Protein AF-A0A5C5E6F3-F1 (afdb_monomer_lite)

Organism: NCBI:txid2585775

Sequence (84 aa):
MFMTPVLGMDFTEDKKGVVIHFVEDDAVAEEYLFETTNEAAAFFRSCQNLCDEVKEEPLEVQYAIIREFLDLDIGEFNYERAYY

Secondary structure (DSSP, 8-state):
-EE-SSEEEEE-TTSSEEEEEESS-SS-EEEEEESSHHHHHHHHHHHHHHHHHHTTS-HHHHHHHHHHHHHH--TTS-EEEEE-

Radius of gyration: 12.09 Å; chains: 1; bounding box: 29×22×30 Å

Structure (mmCIF, N/CA/C/O backbone):
data_AF-A0A5C5E6F3-F1
#
_entry.id   AF-A0A5C5E6F3-F1
#
loop_
_atom_site.group_PDB
_atom_site.id
_atom_site.type_symbol
_atom_site.label_atom_id
_atom_site.label_alt_id
_atom_site.label_comp_id
_atom_site.label_asym_id
_atom_site.label_entity_id
_atom_site.label_seq_id
_atom_site.pdbx_PDB_ins_code
_atom_site.Cartn_x
_atom_site.Cartn_y
_atom_site.Cartn_z
_atom_site.occupancy
_atom_site.B_iso_or_equiv
_atom_site.auth_seq_id
_atom_site.auth_comp_id
_atom_site.auth_asym_id
_atom_site.auth_atom_id
_atom_site.pdbx_PDB_model_num
ATOM 1 N N . MET A 1 1 ? -2.888 10.599 2.113 1.00 77.69 1 MET A N 1
ATOM 2 C CA . MET A 1 1 ? -2.374 10.478 0.739 1.00 77.69 1 MET A CA 1
ATOM 3 C C . MET A 1 1 ? -0.863 10.697 0.647 1.00 77.69 1 MET A C 1
ATOM 5 O O . MET A 1 1 ? -0.372 11.780 0.959 1.00 77.69 1 MET A O 1
ATOM 9 N N . PHE A 1 2 ? -0.139 9.666 0.220 1.00 84.75 2 PHE A N 1
ATOM 10 C CA . PHE A 1 2 ? 1.255 9.687 -0.237 1.00 84.75 2 PHE A CA 1
ATOM 11 C C . PHE A 1 2 ? 1.270 9.306 -1.723 1.00 84.75 2 PHE A C 1
ATOM 13 O O . PHE A 1 2 ? 0.472 8.468 -2.129 1.00 84.75 2 PHE A O 1
ATOM 20 N N . MET A 1 3 ? 2.124 9.923 -2.541 1.00 84.25 3 MET A N 1
ATOM 21 C CA . MET A 1 3 ? 2.211 9.615 -3.974 1.00 84.25 3 MET A CA 1
ATOM 22 C C . MET A 1 3 ? 3.653 9.656 -4.467 1.00 84.25 3 MET A C 1
ATOM 24 O O . MET A 1 3 ? 4.414 10.553 -4.103 1.00 84.25 3 MET A O 1
ATOM 28 N N . THR A 1 4 ? 3.980 8.717 -5.345 1.00 84.88 4 THR A N 1
ATOM 29 C CA . THR A 1 4 ? 5.226 8.629 -6.107 1.00 84.88 4 THR A CA 1
ATOM 30 C C . THR A 1 4 ? 4.892 8.466 -7.595 1.00 84.88 4 THR A C 1
ATOM 32 O O . THR A 1 4 ? 3.726 8.286 -7.951 1.00 84.88 4 THR A O 1
ATOM 35 N N . PRO A 1 5 ? 5.889 8.520 -8.495 1.00 83.06 5 PRO A N 1
ATOM 36 C CA . PRO A 1 5 ? 5.675 8.215 -9.910 1.00 83.06 5 PRO A CA 1
ATOM 37 C C . PRO A 1 5 ? 5.188 6.782 -10.189 1.00 83.06 5 PRO A C 1
ATOM 39 O O . PRO A 1 5 ? 4.698 6.529 -11.282 1.00 83.06 5 PRO A O 1
ATOM 42 N N . VAL A 1 6 ? 5.331 5.861 -9.228 1.00 83.00 6 VAL A N 1
ATOM 43 C CA . VAL A 1 6 ? 5.035 4.426 -9.391 1.00 83.00 6 VAL A CA 1
ATOM 44 C C . VAL A 1 6 ? 3.720 4.037 -8.712 1.00 83.00 6 VAL A C 1
ATOM 46 O O . VAL A 1 6 ? 2.979 3.206 -9.237 1.00 83.00 6 VAL A O 1
ATOM 49 N N . LEU A 1 7 ? 3.400 4.639 -7.561 1.00 88.06 7 LEU A N 1
ATOM 50 C CA . LEU A 1 7 ? 2.187 4.323 -6.807 1.00 88.06 7 LEU A CA 1
ATOM 51 C C . LEU A 1 7 ? 1.661 5.492 -5.967 1.00 88.06 7 LEU A C 1
ATOM 53 O O . LEU A 1 7 ? 2.390 6.409 -5.588 1.00 88.06 7 LEU A O 1
ATOM 57 N N . GLY A 1 8 ? 0.383 5.422 -5.615 1.00 88.50 8 GLY A N 1
ATOM 58 C CA . GLY A 1 8 ? -0.259 6.217 -4.576 1.00 88.50 8 GLY A CA 1
ATOM 59 C C . GLY A 1 8 ? -0.671 5.344 -3.395 1.00 88.50 8 GLY A C 1
ATOM 60 O O . GLY A 1 8 ? -1.029 4.186 -3.575 1.00 88.50 8 GLY A O 1
ATOM 61 N N . MET A 1 9 ? -0.646 5.906 -2.188 1.00 91.44 9 MET A N 1
ATOM 62 C CA . MET A 1 9 ? -1.152 5.258 -0.979 1.00 91.44 9 MET A CA 1
ATOM 63 C C . MET A 1 9 ? -2.062 6.188 -0.185 1.00 91.44 9 MET A C 1
ATOM 65 O O . MET A 1 9 ? -1.744 7.369 0.013 1.00 91.44 9 MET A O 1
ATOM 69 N N . ASP A 1 10 ? -3.147 5.653 0.358 1.00 91.81 10 ASP A N 1
ATOM 70 C CA . ASP A 1 10 ? -3.967 6.355 1.342 1.00 91.81 10 ASP A CA 1
ATOM 71 C C . ASP A 1 10 ? -4.464 5.442 2.458 1.00 91.81 10 ASP A C 1
ATOM 73 O O . ASP A 1 10 ? -4.427 4.224 2.341 1.00 91.81 10 ASP A O 1
ATOM 77 N N . PHE A 1 11 ? -4.918 6.040 3.555 1.00 90.88 11 PHE A N 1
ATOM 78 C CA . PHE A 1 11 ? -5.622 5.305 4.600 1.00 90.88 11 PHE A CA 1
ATOM 79 C C . PHE A 1 11 ? -7.116 5.239 4.293 1.00 90.88 11 PHE A C 1
ATOM 81 O O . PHE A 1 11 ? -7.692 6.183 3.750 1.00 90.88 11 PHE A O 1
ATOM 88 N N . THR A 1 12 ? -7.758 4.162 4.732 1.00 88.06 12 THR A N 1
ATOM 89 C CA . THR A 1 12 ? -9.221 4.073 4.813 1.00 88.06 12 THR A CA 1
ATOM 90 C C . THR A 1 12 ? -9.782 5.079 5.825 1.00 88.06 12 THR A C 1
ATOM 92 O O . THR A 1 12 ? -9.060 5.603 6.681 1.00 88.06 12 THR A O 1
ATOM 95 N N . GLU A 1 13 ? -11.092 5.342 5.778 1.00 86.56 13 GLU A N 1
ATOM 96 C CA . GLU A 1 13 ? -11.745 6.305 6.683 1.00 86.56 13 GLU A CA 1
ATOM 97 C C . GLU A 1 13 ? -11.561 5.958 8.172 1.00 86.56 13 GLU A C 1
ATOM 99 O O . GLU A 1 13 ? -11.393 6.850 9.009 1.00 86.56 13 GLU A O 1
ATOM 104 N N . ASP A 1 14 ? -11.539 4.666 8.506 1.00 85.56 14 ASP A N 1
ATOM 105 C CA . ASP A 1 14 ? -11.323 4.161 9.865 1.00 85.56 14 ASP A CA 1
ATOM 106 C C . ASP A 1 14 ? -9.835 4.040 10.254 1.00 85.56 14 ASP A C 1
ATOM 108 O O . ASP A 1 14 ? -9.520 3.722 11.405 1.00 85.56 14 ASP A O 1
ATOM 112 N N . LYS A 1 15 ? -8.921 4.339 9.316 1.00 85.81 15 LYS A N 1
ATOM 113 C CA . LYS A 1 15 ? -7.455 4.244 9.437 1.00 85.81 15 LYS A CA 1
ATOM 114 C C . LYS A 1 15 ? -6.934 2.854 9.790 1.00 85.81 15 LYS A C 1
ATOM 116 O O . LYS A 1 15 ? -5.799 2.727 10.255 1.00 85.81 15 LYS A O 1
ATOM 121 N N . LYS A 1 16 ? -7.760 1.826 9.617 1.00 88.25 16 LYS A N 1
ATOM 122 C CA . LYS A 1 16 ? -7.363 0.433 9.799 1.00 88.25 16 LYS A CA 1
ATOM 123 C C . LYS A 1 16 ? -6.937 -0.219 8.499 1.00 88.25 16 LYS A C 1
ATOM 125 O O . LYS A 1 16 ? -6.366 -1.293 8.554 1.00 88.25 16 LYS A O 1
ATOM 130 N N . GLY A 1 17 ? -7.164 0.423 7.362 1.00 88.12 17 GLY A N 1
ATOM 131 C CA . GLY A 1 17 ? -6.708 -0.045 6.070 1.00 88.12 17 GLY A CA 1
ATOM 132 C C . GLY A 1 17 ? -5.765 0.931 5.386 1.00 88.12 17 GLY A C 1
ATOM 133 O O . GLY A 1 17 ? -5.774 2.136 5.661 1.00 88.12 17 GLY A O 1
ATOM 134 N N . VAL A 1 18 ? -4.964 0.393 4.475 1.00 89.75 18 VAL A N 1
ATOM 135 C CA . VAL A 1 18 ? -4.129 1.145 3.540 1.00 89.75 18 VAL A CA 1
ATOM 136 C C . VAL A 1 18 ? -4.510 0.733 2.127 1.00 89.75 18 VAL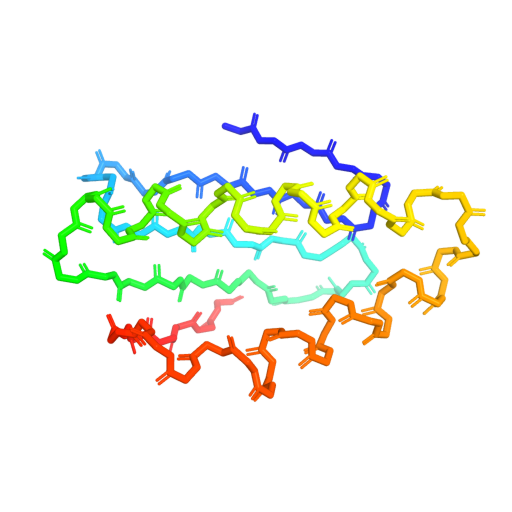 A C 1
ATOM 138 O O . VAL A 1 18 ? -4.458 -0.444 1.793 1.00 89.75 18 VAL A O 1
ATOM 141 N N . VAL A 1 19 ? -4.887 1.701 1.304 1.00 90.31 19 VAL A N 1
ATOM 142 C CA . VAL A 1 19 ? -5.182 1.510 -0.114 1.00 90.31 19 VAL A CA 1
ATOM 143 C C . VAL A 1 19 ? -3.949 1.892 -0.919 1.00 90.31 19 VAL A C 1
ATOM 145 O O . VAL A 1 19 ? -3.421 2.990 -0.743 1.00 90.31 19 VAL A O 1
ATOM 148 N N . ILE A 1 20 ? -3.503 1.003 -1.799 1.00 89.69 20 ILE A N 1
ATOM 149 C CA . ILE A 1 20 ? -2.391 1.198 -2.726 1.00 89.69 20 ILE A CA 1
ATOM 150 C C . ILE A 1 20 ? -2.943 1.229 -4.153 1.00 89.69 20 ILE A C 1
ATOM 152 O O . ILE A 1 20 ? -3.703 0.357 -4.566 1.00 89.69 20 ILE A O 1
ATOM 156 N N . HIS A 1 21 ? -2.538 2.239 -4.914 1.00 88.19 21 HIS A N 1
ATOM 157 C CA . HIS A 1 21 ? -2.876 2.417 -6.320 1.00 88.19 21 HIS A CA 1
ATOM 158 C C . HIS A 1 21 ? -1.595 2.420 -7.141 1.00 88.19 21 HIS A C 1
ATOM 160 O O . HIS A 1 21 ? -0.761 3.303 -6.960 1.00 88.19 21 HIS A O 1
ATOM 166 N N . PHE A 1 22 ? -1.437 1.477 -8.057 1.00 84.19 22 PHE A N 1
ATOM 167 C CA . PHE A 1 22 ? -0.292 1.453 -8.962 1.00 84.19 22 PHE A CA 1
ATOM 168 C C . PHE A 1 22 ? -0.568 2.298 -10.206 1.00 84.19 22 PHE A C 1
ATOM 170 O O . PHE A 1 22 ? -1.648 2.222 -10.780 1.00 84.19 22 PHE A O 1
ATOM 177 N N . VAL A 1 23 ? 0.400 3.122 -10.617 1.00 80.31 23 VAL A N 1
ATOM 178 C CA . VAL A 1 23 ? 0.229 4.069 -11.736 1.00 80.31 23 VAL A CA 1
ATOM 179 C C . VAL A 1 23 ? 0.253 3.362 -13.095 1.00 80.31 23 VAL A C 1
ATOM 181 O O . VAL A 1 23 ? -0.437 3.796 -14.013 1.00 80.31 23 VAL A O 1
ATOM 184 N N . GLU A 1 24 ? 1.028 2.282 -13.228 1.00 72.50 24 GLU A N 1
ATOM 185 C CA . GLU A 1 24 ? 1.147 1.508 -14.476 1.00 72.50 24 GLU A CA 1
ATOM 186 C C . GLU A 1 24 ? 0.125 0.367 -14.603 1.00 72.50 24 GLU A C 1
ATOM 188 O O . GLU A 1 24 ? 0.055 -0.273 -15.650 1.00 72.50 24 GLU A O 1
ATOM 193 N N . ASP A 1 25 ? -0.679 0.113 -13.568 1.00 69.94 25 ASP A N 1
ATOM 194 C CA . ASP A 1 25 ? -1.713 -0.922 -13.601 1.00 69.94 25 ASP A CA 1
ATOM 195 C C . ASP A 1 25 ? -3.059 -0.316 -14.004 1.00 69.94 25 ASP A C 1
ATOM 197 O O . ASP A 1 25 ? -3.613 0.535 -13.310 1.00 69.94 25 ASP A O 1
ATOM 201 N N . ASP A 1 26 ? -3.607 -0.784 -15.124 1.00 59.47 26 ASP A N 1
ATOM 202 C CA . ASP A 1 26 ? -4.819 -0.229 -15.739 1.00 59.47 26 ASP A CA 1
ATOM 203 C C . ASP A 1 26 ? -6.105 -0.430 -14.906 1.00 59.47 26 ASP A C 1
ATOM 205 O O . ASP A 1 26 ? -7.148 0.111 -15.281 1.00 59.47 26 ASP A O 1
ATOM 209 N N . ALA A 1 27 ? -6.105 -1.223 -13.820 1.00 57.19 27 ALA A N 1
ATOM 210 C CA . ALA A 1 27 ? -7.387 -1.663 -13.260 1.00 57.19 27 ALA A CA 1
ATOM 211 C C . ALA A 1 27 ? -7.500 -2.080 -11.787 1.00 57.19 27 ALA A C 1
ATOM 213 O O . ALA A 1 27 ? -8.601 -2.498 -11.454 1.00 57.19 27 ALA A O 1
ATOM 214 N N . VAL A 1 28 ? -6.495 -2.015 -10.900 1.00 65.50 28 VAL A N 1
ATOM 215 C CA . VAL A 1 28 ? -6.722 -2.534 -9.530 1.00 65.50 28 VAL A CA 1
ATOM 216 C C . VAL A 1 28 ? -6.142 -1.661 -8.426 1.00 65.50 28 VAL A C 1
ATOM 218 O O . VAL A 1 28 ? -4.927 -1.523 -8.287 1.00 65.50 28 VAL A O 1
ATOM 221 N N . ALA A 1 29 ? -7.032 -1.087 -7.616 1.00 79.38 29 ALA A N 1
ATOM 222 C CA . ALA A 1 29 ? -6.666 -0.570 -6.304 1.00 79.38 29 ALA A CA 1
ATOM 223 C C . ALA A 1 29 ? -6.625 -1.734 -5.311 1.00 79.38 29 ALA A C 1
ATOM 225 O O . ALA A 1 29 ? -7.518 -2.584 -5.297 1.00 79.38 29 ALA A O 1
ATOM 226 N N . GLU A 1 30 ? -5.604 -1.761 -4.467 1.00 85.94 30 GLU A N 1
ATOM 227 C CA . GLU A 1 30 ? -5.403 -2.832 -3.500 1.00 85.94 30 GLU A CA 1
ATOM 228 C C . GLU A 1 30 ? -5.562 -2.294 -2.093 1.00 85.94 30 GLU A C 1
ATOM 230 O O . GLU A 1 30 ? -4.817 -1.418 -1.662 1.00 85.94 30 GLU A O 1
ATOM 235 N N . GLU A 1 31 ? -6.542 -2.814 -1.370 1.00 86.62 31 GLU A N 1
ATOM 236 C CA . GLU A 1 31 ? -6.802 -2.440 0.011 1.00 86.62 31 GLU A CA 1
ATOM 237 C C . GLU A 1 31 ? -6.248 -3.509 0.951 1.00 86.62 31 GLU A C 1
ATOM 239 O O . GLU A 1 31 ? -6.534 -4.697 0.811 1.00 86.62 31 GLU A O 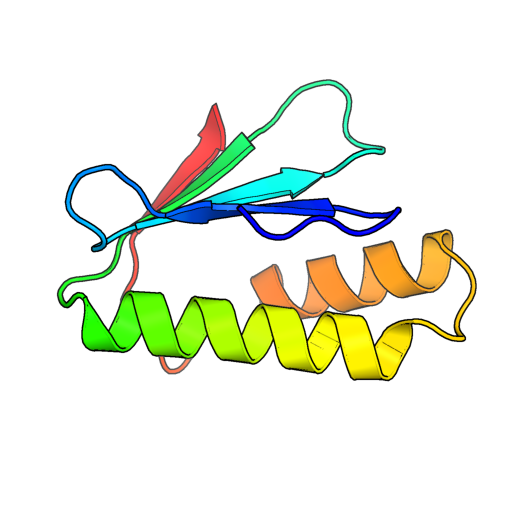1
ATOM 244 N N . TYR A 1 32 ? -5.454 -3.062 1.915 1.00 86.75 32 TYR A N 1
ATOM 245 C CA . TYR A 1 32 ? -4.819 -3.868 2.946 1.00 86.75 32 TYR A CA 1
ATOM 246 C C . TYR A 1 32 ? -5.454 -3.505 4.284 1.00 86.75 32 TYR A C 1
ATOM 248 O O . TYR A 1 32 ? -5.190 -2.422 4.803 1.00 86.75 32 TYR A O 1
ATOM 256 N N . LEU A 1 33 ? -6.315 -4.369 4.821 1.00 87.69 33 LEU A N 1
ATOM 257 C CA . LEU A 1 33 ? -7.081 -4.140 6.050 1.00 87.69 33 LEU A CA 1
ATOM 258 C C . LEU A 1 33 ? -6.409 -4.802 7.249 1.00 87.69 33 LEU A C 1
ATOM 260 O O . LEU A 1 33 ? -6.217 -6.010 7.247 1.00 87.69 33 LEU A O 1
ATOM 264 N N . PHE A 1 34 ? -6.124 -4.039 8.296 1.00 87.75 34 PHE A N 1
ATOM 265 C CA . PHE A 1 34 ? -5.448 -4.491 9.511 1.00 87.75 34 PHE A CA 1
ATOM 266 C C . PHE A 1 34 ? -6.396 -4.483 10.719 1.00 87.75 34 PHE A C 1
ATOM 268 O O . P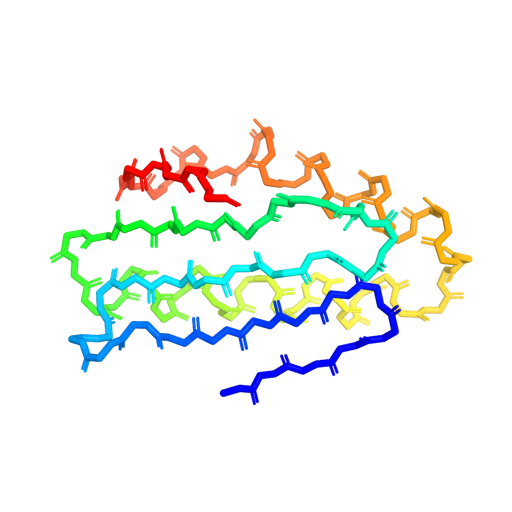HE A 1 34 ? -7.379 -3.738 10.770 1.00 87.75 34 PHE A O 1
ATOM 275 N N . GLU A 1 35 ? -6.089 -5.272 11.752 1.00 84.62 35 GLU A N 1
ATOM 276 C CA . GLU A 1 35 ? -6.903 -5.302 12.976 1.00 84.62 35 GLU A CA 1
ATOM 277 C C . GLU A 1 35 ? -6.830 -3.971 13.742 1.00 84.62 35 GLU A C 1
ATOM 279 O O . GLU A 1 35 ? -7.830 -3.483 14.305 1.00 84.62 35 GLU A O 1
ATOM 284 N N . THR A 1 36 ? -5.641 -3.362 13.749 1.00 87.00 36 THR A N 1
ATOM 285 C CA . THR A 1 36 ? -5.346 -2.132 14.480 1.00 87.00 36 THR A CA 1
ATOM 286 C C . THR A 1 36 ? -4.830 -1.012 13.580 1.00 87.00 36 THR A C 1
ATOM 288 O O . THR A 1 36 ? -4.126 -1.217 12.594 1.00 87.00 36 THR A O 1
ATOM 291 N N . THR A 1 37 ? -5.099 0.231 13.985 1.00 90.19 37 THR A N 1
ATOM 292 C CA . THR A 1 37 ? -4.557 1.422 13.308 1.00 90.19 37 THR A CA 1
ATOM 293 C C . THR A 1 37 ? -3.031 1.511 13.405 1.00 90.19 37 THR A C 1
ATOM 295 O O . THR A 1 37 ? -2.400 2.195 12.605 1.00 90.19 37 THR A O 1
ATOM 298 N N . ASN A 1 38 ? -2.424 0.858 14.404 1.00 88.81 38 ASN A N 1
ATOM 299 C CA . ASN A 1 38 ? -0.972 0.835 14.577 1.00 88.81 38 ASN A CA 1
ATOM 300 C C . ASN A 1 38 ? -0.300 -0.053 13.528 1.00 88.81 38 ASN A C 1
ATOM 302 O O . ASN A 1 38 ? 0.734 0.340 12.996 1.00 88.81 38 ASN A O 1
ATOM 306 N N . GLU A 1 39 ? -0.892 -1.206 13.215 1.00 87.81 39 GLU A N 1
ATOM 307 C CA . GLU A 1 39 ? -0.421 -2.092 12.145 1.00 87.81 39 GLU A CA 1
ATOM 308 C C . GLU A 1 39 ? -0.566 -1.420 10.783 1.00 87.81 39 GLU A C 1
ATOM 310 O O . GLU A 1 39 ? 0.415 -1.339 10.052 1.00 87.81 39 GLU A O 1
ATOM 315 N N . ALA A 1 40 ? -1.726 -0.816 10.500 1.00 88.44 40 ALA A N 1
ATOM 316 C CA . ALA A 1 40 ? -1.928 -0.048 9.273 1.00 88.44 40 ALA A CA 1
ATOM 317 C C . ALA A 1 40 ? -0.895 1.082 9.127 1.00 88.44 40 ALA A C 1
ATOM 319 O O . ALA A 1 40 ? -0.309 1.279 8.063 1.00 88.44 40 ALA A O 1
ATOM 320 N N . ALA A 1 41 ? -0.621 1.819 10.209 1.00 90.50 41 ALA A N 1
ATOM 321 C CA . ALA A 1 41 ? 0.378 2.884 10.198 1.00 90.50 41 ALA A CA 1
ATOM 322 C C . ALA A 1 41 ? 1.814 2.363 10.036 1.00 90.50 41 ALA A C 1
ATOM 324 O O . ALA A 1 41 ? 2.630 3.023 9.391 1.00 90.50 41 ALA A O 1
ATOM 325 N N . ALA A 1 42 ? 2.139 1.214 10.630 1.00 90.00 42 ALA A N 1
ATOM 326 C CA . ALA A 1 42 ? 3.438 0.573 10.476 1.00 90.00 42 ALA A CA 1
ATOM 327 C C . ALA A 1 42 ? 3.638 0.083 9.037 1.00 90.00 42 ALA A C 1
ATOM 329 O O . ALA A 1 42 ? 4.651 0.423 8.433 1.00 90.00 42 ALA A O 1
ATOM 330 N N . PHE A 1 43 ? 2.640 -0.587 8.458 1.00 89.50 43 PHE A N 1
ATOM 331 C CA . PHE A 1 43 ? 2.645 -1.006 7.060 1.00 89.50 43 PHE A CA 1
ATOM 332 C C . PHE A 1 43 ? 2.804 0.178 6.098 1.00 89.50 43 PHE A C 1
ATOM 334 O O . PHE A 1 43 ? 3.686 0.166 5.239 1.00 89.50 43 PHE A O 1
ATOM 341 N N . PHE A 1 44 ? 2.023 1.246 6.294 1.00 90.56 44 PHE A N 1
ATOM 342 C CA . PHE A 1 44 ? 2.131 2.467 5.493 1.00 90.56 44 PHE A CA 1
ATOM 343 C C . PHE A 1 44 ? 3.551 3.045 5.531 1.00 90.56 44 PHE A C 1
ATOM 345 O O . PHE A 1 44 ? 4.115 3.379 4.492 1.00 90.56 44 PHE A O 1
ATOM 352 N N . ARG A 1 45 ? 4.161 3.130 6.722 1.00 90.31 45 ARG A N 1
ATOM 353 C CA . ARG A 1 45 ? 5.538 3.623 6.884 1.00 90.31 45 ARG A CA 1
ATOM 354 C C . ARG A 1 45 ? 6.566 2.712 6.224 1.00 90.31 45 ARG A C 1
ATOM 356 O O . ARG A 1 45 ? 7.497 3.228 5.618 1.00 90.31 45 ARG A O 1
ATOM 363 N N . SER A 1 46 ? 6.405 1.395 6.319 1.00 90.31 46 SER A N 1
ATOM 364 C CA . SER A 1 46 ? 7.292 0.445 5.641 1.00 90.31 46 SER A CA 1
ATOM 365 C C . SER A 1 46 ? 7.252 0.641 4.126 1.00 90.31 46 SER A C 1
ATOM 367 O O . SER A 1 46 ? 8.304 0.749 3.503 1.00 90.31 46 SER A O 1
ATOM 369 N N . CYS A 1 47 ? 6.059 0.812 3.549 1.00 89.56 47 CYS A N 1
ATOM 370 C CA . CYS A 1 47 ? 5.911 1.105 2.123 1.00 89.56 47 CYS A CA 1
ATOM 371 C C . CYS A 1 47 ? 6.550 2.449 1.735 1.00 89.56 47 CYS A C 1
ATOM 373 O O . CYS A 1 47 ? 7.186 2.551 0.688 1.00 89.56 47 CYS A O 1
ATOM 375 N N . GLN A 1 48 ? 6.416 3.483 2.578 1.00 90.44 48 GLN A N 1
ATOM 376 C CA . GLN A 1 48 ? 7.071 4.776 2.346 1.00 90.44 48 GLN A CA 1
ATOM 377 C C . GLN A 1 48 ? 8.597 4.659 2.360 1.00 90.44 48 GLN A C 1
ATOM 379 O O . GLN A 1 48 ? 9.249 5.172 1.454 1.00 90.44 48 GLN A O 1
ATOM 384 N N . ASN A 1 49 ? 9.153 3.963 3.354 1.00 90.69 49 ASN A N 1
ATOM 385 C CA . ASN A 1 49 ? 10.594 3.749 3.456 1.00 90.69 49 ASN A CA 1
ATOM 386 C C . ASN A 1 49 ? 11.123 2.995 2.233 1.00 90.69 49 ASN A C 1
ATOM 388 O O . ASN A 1 49 ? 12.123 3.411 1.658 1.00 90.69 49 ASN A O 1
ATOM 392 N N . LEU A 1 50 ? 10.415 1.950 1.788 1.00 90.06 50 LEU A N 1
ATOM 393 C CA . LEU A 1 50 ? 10.792 1.216 0.585 1.00 90.06 50 LEU A CA 1
ATOM 394 C C . LEU A 1 50 ? 10.792 2.123 -0.650 1.00 90.06 50 LEU A C 1
ATOM 396 O O . LEU A 1 50 ? 11.750 2.108 -1.414 1.00 90.06 50 LEU A O 1
ATOM 400 N N . CYS A 1 51 ? 9.756 2.951 -0.824 1.00 89.56 51 CYS A N 1
ATOM 401 C CA . CYS A 1 51 ? 9.705 3.919 -1.923 1.00 89.56 51 CYS A CA 1
ATOM 402 C C . CYS A 1 51 ? 10.909 4.874 -1.902 1.00 89.56 51 CYS A C 1
ATOM 404 O O . CYS A 1 51 ? 11.459 5.187 -2.954 1.00 89.56 51 CYS A O 1
ATOM 406 N N . ASP A 1 52 ? 11.329 5.328 -0.719 1.00 90.50 52 ASP A N 1
ATOM 407 C CA . ASP A 1 52 ? 12.496 6.199 -0.566 1.00 90.50 52 ASP A CA 1
ATOM 408 C C . ASP A 1 52 ? 13.826 5.479 -0.843 1.00 90.50 52 ASP A C 1
ATOM 410 O O . ASP A 1 52 ? 14.760 6.113 -1.343 1.00 90.50 52 ASP A O 1
ATOM 414 N N . GLU A 1 53 ? 13.918 4.181 -0.543 1.00 90.62 53 GLU A N 1
ATOM 415 C CA . GLU A 1 53 ? 15.092 3.343 -0.821 1.00 90.62 53 GLU A CA 1
ATOM 416 C C . GLU A 1 53 ? 15.266 3.079 -2.320 1.00 90.62 53 GLU A C 1
ATOM 418 O O . GLU A 1 53 ? 16.388 3.140 -2.823 1.00 90.62 53 GLU A O 1
ATOM 423 N N . VAL A 1 54 ? 14.168 2.847 -3.046 1.00 89.94 54 VAL A N 1
ATOM 424 C CA . VAL A 1 54 ? 14.213 2.502 -4.478 1.00 89.94 54 VAL A CA 1
ATOM 425 C C . VAL A 1 54 ? 14.086 3.706 -5.414 1.00 89.94 54 VAL A C 1
ATOM 427 O O . VAL A 1 54 ? 14.211 3.544 -6.621 1.00 89.94 54 VAL A O 1
ATOM 430 N N . LYS A 1 55 ? 13.868 4.927 -4.908 1.00 88.75 55 LYS A N 1
ATOM 431 C CA . LYS A 1 55 ? 13.554 6.115 -5.734 1.00 88.75 55 LYS A CA 1
ATOM 432 C C . LYS A 1 55 ? 14.569 6.454 -6.838 1.00 88.75 55 LYS A C 1
ATOM 434 O O . LYS A 1 55 ? 14.199 7.123 -7.800 1.00 88.75 55 LYS A O 1
ATOM 439 N N . GLU A 1 56 ? 15.833 6.063 -6.669 1.00 90.62 56 GLU A N 1
ATOM 440 C CA . GLU A 1 56 ? 16.917 6.323 -7.632 1.00 90.62 56 GLU A CA 1
ATOM 441 C C . GLU A 1 56 ? 16.986 5.251 -8.737 1.00 90.62 56 GLU A C 1
ATOM 443 O O . GLU A 1 56 ? 17.660 5.446 -9.749 1.00 90.62 56 GLU A O 1
ATOM 448 N N . GLU A 1 57 ? 16.287 4.128 -8.562 1.00 90.19 57 GLU A N 1
ATOM 449 C CA . GLU A 1 57 ? 16.226 3.043 -9.538 1.00 90.19 57 GLU A CA 1
ATOM 450 C C . GLU A 1 57 ? 15.298 3.397 -10.714 1.00 90.19 57 GLU A C 1
ATOM 452 O O . GLU A 1 57 ? 14.422 4.259 -10.597 1.00 90.19 57 GLU A O 1
ATOM 457 N N . PRO A 1 58 ? 15.426 2.732 -11.874 1.00 90.75 58 PRO A N 1
ATOM 458 C CA . PRO A 1 58 ? 14.461 2.867 -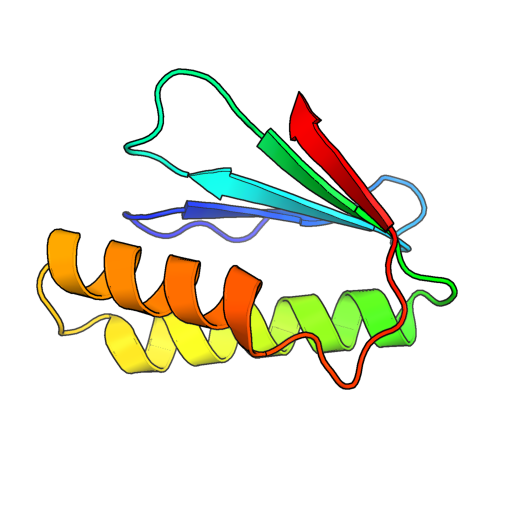12.964 1.00 90.75 58 PRO A CA 1
ATOM 459 C C . PRO A 1 58 ? 13.038 2.478 -12.532 1.00 90.75 58 PRO A C 1
ATOM 461 O O . PRO A 1 58 ? 12.864 1.554 -11.742 1.00 90.75 58 PRO A O 1
ATOM 464 N N . LEU A 1 59 ? 12.011 3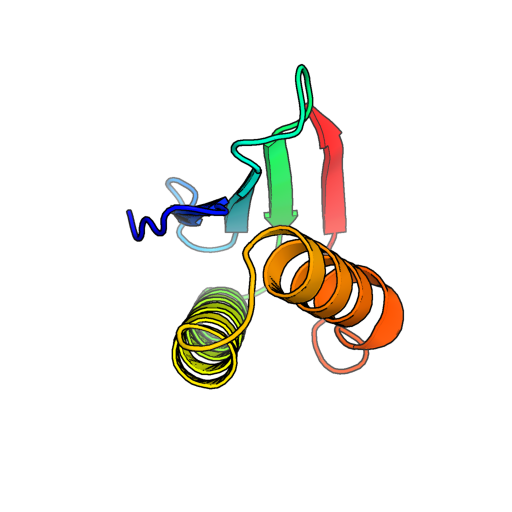.124 -13.098 1.00 86.88 59 LEU A N 1
ATOM 465 C CA . LEU A 1 59 ? 10.605 2.908 -12.708 1.00 86.88 59 LEU A CA 1
ATOM 466 C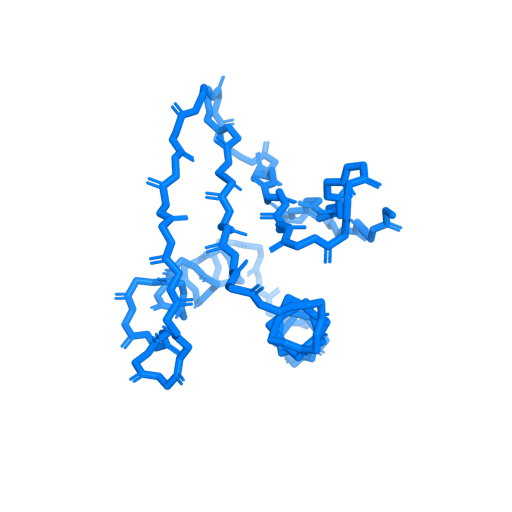 C . LEU A 1 59 ? 10.168 1.435 -12.779 1.00 86.88 59 LEU A C 1
ATOM 468 O O . LEU A 1 59 ? 9.549 0.945 -11.840 1.00 86.88 59 LEU A O 1
ATOM 472 N N . GLU A 1 60 ? 10.561 0.711 -13.830 1.00 85.38 60 GLU A N 1
ATOM 473 C CA . GLU A 1 60 ? 10.268 -0.725 -13.985 1.00 85.38 60 GLU A CA 1
ATOM 474 C C . GLU A 1 60 ? 10.865 -1.568 -12.840 1.00 85.38 60 GLU A C 1
ATOM 476 O O . GLU A 1 60 ? 10.255 -2.531 -12.372 1.00 85.38 60 GLU A O 1
ATOM 481 N N . VAL A 1 61 ? 12.051 -1.185 -12.354 1.00 89.00 61 VAL A N 1
ATOM 482 C CA . VAL A 1 61 ? 12.742 -1.852 -11.240 1.00 89.00 61 VAL A CA 1
ATOM 483 C C . VAL A 1 61 ? 12.063 -1.511 -9.916 1.00 89.00 61 VAL A C 1
ATOM 485 O O . VAL A 1 61 ? 11.818 -2.407 -9.112 1.00 89.00 61 VAL A O 1
ATOM 488 N N . GLN A 1 62 ? 11.695 -0.241 -9.709 1.00 88.56 62 GLN A N 1
ATOM 489 C CA . GLN A 1 62 ? 10.922 0.180 -8.536 1.00 88.56 62 GLN A CA 1
ATOM 490 C C . GLN A 1 62 ? 9.605 -0.594 -8.439 1.00 88.56 62 GLN A C 1
ATOM 492 O O . GLN A 1 62 ? 9.276 -1.121 -7.378 1.00 88.56 62 GLN A O 1
ATOM 497 N N . TYR A 1 63 ? 8.875 -0.701 -9.553 1.00 86.38 63 TYR A N 1
ATOM 498 C CA . TYR A 1 63 ? 7.610 -1.423 -9.620 1.00 86.38 63 TYR A CA 1
ATOM 499 C C . TYR A 1 63 ? 7.786 -2.901 -9.245 1.00 86.38 63 TYR A C 1
ATOM 501 O O . TYR A 1 63 ? 7.064 -3.402 -8.383 1.00 86.38 63 TYR A O 1
ATOM 509 N N . ALA A 1 64 ? 8.780 -3.582 -9.828 1.00 87.19 64 ALA A N 1
ATOM 510 C CA . ALA A 1 64 ? 9.063 -4.983 -9.525 1.00 87.19 64 ALA A CA 1
ATOM 511 C C . ALA A 1 64 ? 9.408 -5.208 -8.042 1.00 87.19 64 ALA A C 1
ATOM 513 O O . ALA A 1 64 ? 8.844 -6.108 -7.426 1.00 87.19 64 ALA A O 1
ATOM 514 N N . ILE A 1 65 ? 10.268 -4.365 -7.455 1.00 89.19 65 ILE A N 1
ATOM 515 C CA . ILE A 1 65 ? 10.667 -4.478 -6.042 1.00 89.19 65 ILE A CA 1
ATOM 516 C C . ILE A 1 65 ? 9.475 -4.238 -5.112 1.00 89.19 65 ILE A C 1
ATOM 518 O O . ILE A 1 65 ? 9.286 -4.972 -4.147 1.00 89.19 65 ILE A O 1
ATOM 522 N N . ILE A 1 66 ? 8.653 -3.224 -5.390 1.00 88.44 66 ILE A N 1
ATOM 523 C CA . ILE A 1 66 ? 7.488 -2.921 -4.552 1.00 88.44 66 ILE A CA 1
ATOM 524 C C . ILE A 1 66 ? 6.449 -4.042 -4.647 1.00 88.44 66 ILE A C 1
ATOM 526 O O . ILE A 1 66 ? 5.879 -4.436 -3.631 1.00 88.44 66 ILE A O 1
ATOM 530 N N . ARG A 1 67 ? 6.220 -4.591 -5.844 1.00 85.75 67 ARG A N 1
ATOM 531 C CA . ARG A 1 67 ? 5.356 -5.763 -6.026 1.00 85.75 67 ARG A CA 1
ATOM 532 C C . ARG A 1 67 ? 5.872 -6.964 -5.247 1.00 85.75 67 ARG A C 1
ATOM 534 O O . ARG A 1 67 ? 5.107 -7.579 -4.511 1.00 85.75 67 ARG A O 1
ATOM 541 N N . GLU A 1 68 ? 7.166 -7.243 -5.357 1.00 86.38 68 GLU A N 1
ATOM 542 C CA . GLU A 1 68 ? 7.815 -8.319 -4.619 1.00 86.38 68 GLU A CA 1
ATOM 543 C C . GLU A 1 68 ? 7.677 -8.126 -3.103 1.00 86.38 68 GLU A C 1
ATOM 545 O O . GLU A 1 68 ? 7.296 -9.062 -2.410 1.00 86.38 68 GLU A O 1
ATOM 550 N N . PHE A 1 69 ? 7.883 -6.912 -2.588 1.00 85.69 69 PHE A N 1
ATOM 551 C CA . PHE A 1 69 ? 7.693 -6.589 -1.172 1.00 85.69 69 PHE A CA 1
ATOM 552 C C . PHE A 1 69 ? 6.263 -6.871 -0.690 1.00 85.69 69 PHE A C 1
ATOM 554 O O . PHE A 1 69 ? 6.064 -7.483 0.360 1.00 85.69 69 PHE A O 1
ATOM 561 N N . LEU A 1 70 ? 5.259 -6.465 -1.469 1.00 82.56 70 LEU A N 1
ATOM 562 C CA . LEU A 1 70 ? 3.855 -6.684 -1.119 1.00 82.56 70 LEU A CA 1
ATOM 563 C C . LEU A 1 70 ? 3.430 -8.157 -1.218 1.00 82.56 70 LEU A C 1
ATOM 565 O O . LEU A 1 70 ? 2.503 -8.558 -0.515 1.00 82.56 70 LEU A O 1
ATOM 569 N N . ASP A 1 71 ? 4.085 -8.949 -2.071 1.00 78.50 71 ASP A N 1
ATOM 570 C CA . ASP A 1 71 ? 3.773 -10.367 -2.272 1.00 78.50 71 ASP A CA 1
ATOM 571 C C . ASP A 1 71 ? 4.574 -11.310 -1.354 1.00 78.50 71 ASP A C 1
ATOM 573 O O . ASP A 1 71 ? 4.044 -12.343 -0.938 1.00 78.50 71 ASP A O 1
ATOM 577 N N . LEU A 1 72 ? 5.830 -10.986 -1.028 1.00 68.44 72 LEU A N 1
ATOM 578 C CA . LEU A 1 72 ? 6.726 -11.850 -0.248 1.00 68.44 72 LEU A CA 1
ATOM 579 C C . LEU A 1 72 ? 6.830 -11.478 1.233 1.00 68.44 72 LEU A C 1
ATOM 581 O O . LEU A 1 72 ? 7.193 -12.356 2.015 1.00 68.44 72 LEU A O 1
ATOM 585 N N . ASP A 1 73 ? 6.515 -10.241 1.639 1.00 55.31 73 ASP A N 1
ATOM 586 C CA . ASP A 1 73 ? 7.040 -9.728 2.914 1.00 55.31 73 ASP A CA 1
ATOM 587 C C . ASP A 1 73 ? 6.062 -8.933 3.782 1.00 55.31 73 ASP A C 1
ATOM 589 O O . ASP A 1 73 ? 6.444 -8.098 4.600 1.00 55.31 73 ASP A O 1
ATOM 593 N N . ILE A 1 74 ? 4.776 -9.264 3.712 1.00 58.19 74 ILE A N 1
ATOM 594 C CA . ILE A 1 74 ? 3.840 -8.869 4.773 1.00 58.19 74 ILE A CA 1
ATOM 595 C C . ILE A 1 74 ? 3.643 -10.044 5.757 1.00 58.19 74 ILE A C 1
ATOM 597 O O . ILE A 1 74 ? 2.577 -10.252 6.322 1.00 58.19 74 ILE A O 1
ATOM 601 N N . GLY A 1 75 ? 4.691 -10.852 5.959 1.00 45.94 75 GLY A N 1
ATOM 602 C CA . GLY A 1 75 ? 4.689 -12.028 6.838 1.00 45.94 75 GLY A CA 1
ATOM 603 C C . GLY A 1 75 ? 4.599 -11.715 8.338 1.00 45.94 75 GLY A C 1
ATOM 604 O O . GLY A 1 75 ? 4.355 -12.624 9.129 1.00 45.94 75 GLY A O 1
ATOM 605 N N . GLU A 1 76 ? 4.766 -10.449 8.739 1.00 54.53 76 GLU A N 1
ATOM 606 C CA . GLU A 1 76 ? 4.624 -10.000 10.135 1.00 54.53 76 GLU A CA 1
ATOM 607 C C . GLU A 1 76 ? 3.329 -9.230 10.426 1.00 54.53 76 GLU A C 1
ATOM 609 O O . GLU A 1 76 ? 3.000 -9.034 11.597 1.00 54.53 76 GLU A O 1
ATOM 614 N N . PHE A 1 77 ? 2.573 -8.806 9.407 1.00 61.19 77 PHE A N 1
ATOM 615 C CA . PHE A 1 77 ? 1.299 -8.125 9.631 1.00 61.19 77 PHE A CA 1
ATOM 616 C C . PHE A 1 77 ? 0.140 -9.067 9.325 1.00 61.19 77 PHE A C 1
ATOM 618 O O . PHE A 1 77 ? 0.116 -9.730 8.292 1.00 61.19 77 PHE A O 1
ATOM 625 N N . ASN A 1 78 ? -0.851 -9.106 10.213 1.00 63.28 78 ASN A N 1
ATOM 626 C CA . ASN A 1 78 ? -2.116 -9.773 9.928 1.00 63.28 78 ASN A CA 1
ATOM 627 C C . ASN A 1 78 ? -3.014 -8.783 9.186 1.00 63.28 78 ASN A C 1
ATOM 629 O O . ASN A 1 78 ? -3.407 -7.762 9.755 1.00 63.28 78 ASN A O 1
ATOM 633 N N . TYR A 1 79 ? -3.310 -9.067 7.919 1.00 69.12 79 TYR A N 1
ATOM 634 C CA . TYR A 1 79 ? -4.186 -8.231 7.108 1.00 69.12 79 TYR A CA 1
ATOM 635 C C . TYR A 1 79 ? -5.025 -9.050 6.127 1.00 69.12 79 TYR A C 1
ATOM 637 O O . TYR A 1 79 ? -4.643 -10.146 5.714 1.00 69.12 79 TYR A O 1
ATOM 645 N N . GLU A 1 80 ? -6.165 -8.491 5.735 1.00 76.81 80 GLU A N 1
ATOM 646 C CA . GLU A 1 80 ? -6.967 -8.970 4.609 1.00 76.81 80 GLU A CA 1
ATOM 647 C C . GLU A 1 80 ? -6.672 -8.100 3.376 1.00 76.81 80 GLU A C 1
ATOM 649 O O . GLU A 1 80 ? -6.638 -6.873 3.481 1.00 76.81 80 GLU A O 1
ATOM 654 N N . ARG A 1 81 ? -6.435 -8.724 2.212 1.00 76.44 81 ARG A N 1
ATOM 655 C CA . ARG A 1 81 ? -6.195 -8.032 0.930 1.00 76.44 81 ARG A CA 1
ATOM 656 C C . ARG A 1 81 ? -7.462 -8.080 0.078 1.00 76.44 81 ARG A C 1
ATOM 658 O O . ARG A 1 81 ? -7.956 -9.170 -0.216 1.00 76.44 81 ARG A O 1
ATOM 665 N N . ALA A 1 82 ? -7.967 -6.921 -0.329 1.00 72.81 82 ALA A N 1
ATOM 666 C CA . ALA A 1 82 ? -9.094 -6.786 -1.249 1.00 72.81 82 ALA A CA 1
ATOM 667 C C . ALA A 1 82 ? -8.653 -6.080 -2.541 1.00 72.81 82 ALA A C 1
ATOM 669 O O . ALA A 1 82 ? -7.850 -5.149 -2.506 1.00 72.81 82 ALA A O 1
ATOM 670 N N . TYR A 1 83 ? -9.179 -6.541 -3.677 1.00 74.25 83 TYR A N 1
ATOM 671 C CA . TYR A 1 83 ? -8.875 -6.028 -5.015 1.00 74.25 83 TYR A CA 1
ATOM 672 C C . TYR A 1 83 ? -10.135 -5.378 -5.599 1.00 74.25 83 TYR A C 1
ATOM 674 O O . TYR A 1 83 ? -11.196 -6.013 -5.575 1.00 74.25 83 TYR A O 1
ATOM 682 N N . TYR A 1 84 ? -10.020 -4.155 -6.121 1.00 59.38 84 TYR A N 1
ATOM 683 C CA . TYR A 1 84 ? -11.130 -3.392 -6.714 1.00 59.38 84 TYR A CA 1
ATOM 684 C C . TYR A 1 84 ? -10.873 -3.011 -8.158 1.00 59.38 84 TYR A C 1
ATOM 686 O O . TYR A 1 84 ? -9.783 -2.450 -8.392 1.00 59.38 84 TYR A O 1
#

pLDDT: mean 82.59, std 10.6, range [45.94, 91.81]

Foldseek 3Di:
DDDDPAWDWDADPVLQKIWIGGPPDPFKIKIKGAPDSVLSVVVVVVLVVLCVVCVVPPSVVSNVVSVCCVVPPPVPTDTDMDID